Protein AF-A0A7V9FUD4-F1 (afdb_monomer_lite)

pLDDT: mean 87.76, std 13.88, range [43.62, 97.88]

Foldseek 3Di:
DFQPDWDWDWDLPDVVRVDTDIDTDRDGPPDDPCCPDPNVCVPPPDDPVSDDDPVRVVVVVVCVVPPPVPPPPPPPPPDD

Radius of gyration: 16.11 Å; chains: 1; bounding box: 40×43×27 Å

Secondary structure (DSSP, 8-state):
----EEEEE----STT--S---EEEEE-TTS-GGGSGGGGGGGTT--GGGSPPHHHHHHHHHHHHT-GGGSSTTTT----

Structure (mmCIF, N/CA/C/O backbone):
data_AF-A0A7V9FUD4-F1
#
_entry.id   AF-A0A7V9FUD4-F1
#
loop_
_atom_site.group_PDB
_atom_site.id
_atom_site.type_symbol
_atom_site.label_atom_id
_atom_site.label_alt_id
_atom_site.label_comp_id
_atom_site.label_asym_id
_atom_site.label_entity_id
_atom_site.label_seq_id
_atom_site.pdbx_PDB_ins_code
_atom_site.Cartn_x
_atom_site.Cartn_y
_atom_si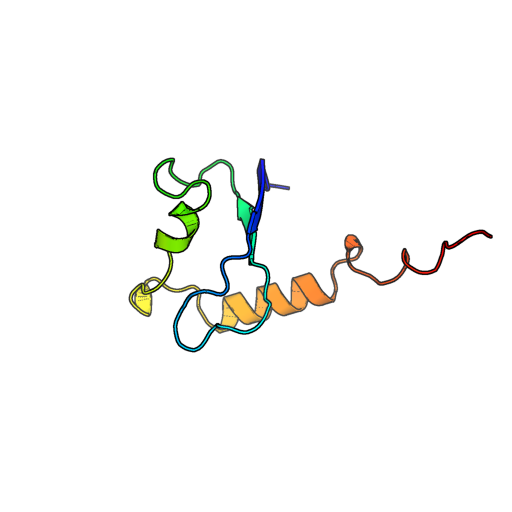te.Cartn_z
_atom_site.occupancy
_atom_site.B_iso_or_equiv
_atom_site.auth_seq_id
_atom_site.auth_comp_id
_atom_site.auth_asym_id
_atom_site.auth_atom_id
_atom_site.pdbx_PDB_model_num
ATOM 1 N N . VAL A 1 1 ? 13.113 -3.502 -7.040 1.00 57.78 1 VAL A N 1
ATOM 2 C CA . VAL A 1 1 ? 12.790 -4.208 -8.307 1.00 57.78 1 VAL A CA 1
ATOM 3 C C . VAL A 1 1 ? 11.346 -4.691 -8.203 1.00 57.78 1 VAL A C 1
ATOM 5 O O . VAL A 1 1 ? 10.966 -5.059 -7.101 1.00 57.78 1 VAL A O 1
ATOM 8 N N . GLY A 1 2 ? 10.526 -4.603 -9.257 1.00 80.31 2 GLY A N 1
ATOM 9 C CA . GLY A 1 2 ? 9.129 -5.092 -9.243 1.00 80.31 2 GLY A CA 1
ATOM 10 C C . GLY A 1 2 ? 8.020 -4.028 -9.318 1.00 80.31 2 GLY A C 1
ATOM 11 O O . GLY A 1 2 ? 6.856 -4.373 -9.471 1.00 80.31 2 GLY A O 1
ATOM 12 N N . CYS A 1 3 ? 8.338 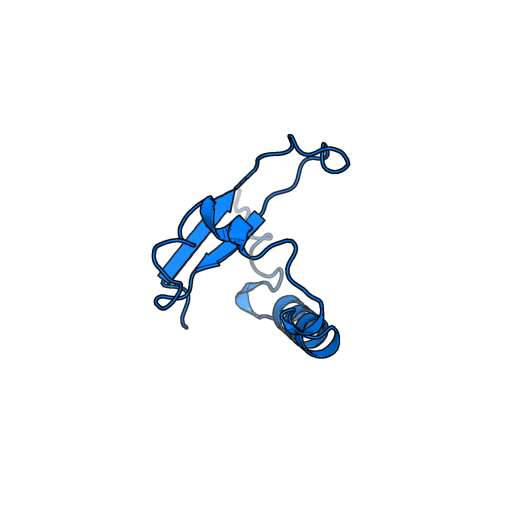-2.731 -9.271 1.00 90.81 3 CYS A N 1
ATOM 13 C CA . CYS A 1 3 ? 7.347 -1.673 -9.500 1.00 90.81 3 CYS A CA 1
ATOM 14 C C . CYS A 1 3 ? 7.295 -1.327 -10.995 1.00 90.81 3 CYS A C 1
ATOM 16 O O . CYS A 1 3 ? 8.234 -0.736 -11.524 1.00 90.81 3 CYS A O 1
ATOM 18 N N . ALA A 1 4 ? 6.212 -1.706 -11.676 1.00 94.06 4 ALA A N 1
ATOM 19 C CA . ALA A 1 4 ? 6.024 -1.436 -13.104 1.00 94.06 4 ALA A CA 1
ATOM 20 C C . ALA A 1 4 ? 5.412 -0.049 -13.365 1.00 94.06 4 ALA A C 1
ATOM 22 O O . ALA A 1 4 ? 5.577 0.525 -14.442 1.00 94.06 4 ALA A O 1
ATOM 23 N N . LYS A 1 5 ? 4.652 0.484 -12.404 1.00 95.06 5 LYS A N 1
ATOM 24 C CA . LYS A 1 5 ? 4.054 1.824 -12.460 1.00 95.06 5 LYS A CA 1
ATOM 25 C C . LYS A 1 5 ? 3.780 2.318 -11.041 1.00 95.06 5 LYS A C 1
ATOM 27 O O . LYS A 1 5 ? 3.560 1.505 -10.153 1.00 95.06 5 LYS A O 1
ATOM 32 N N . ILE A 1 6 ? 3.720 3.631 -10.853 1.00 95.44 6 ILE A N 1
ATOM 33 C CA . ILE A 1 6 ? 3.274 4.254 -9.603 1.00 95.44 6 ILE A CA 1
ATOM 34 C C . ILE A 1 6 ? 1.968 4.997 -9.877 1.00 95.44 6 ILE A C 1
ATOM 36 O O . ILE A 1 6 ? 1.840 5.657 -10.913 1.00 95.44 6 ILE A O 1
ATOM 40 N N . TYR A 1 7 ? 1.008 4.879 -8.964 1.00 96.44 7 TYR A N 1
ATOM 41 C CA . TYR A 1 7 ? -0.184 5.723 -8.932 1.00 96.44 7 TYR A CA 1
ATOM 42 C C . TYR A 1 7 ? -0.041 6.757 -7.816 1.00 96.44 7 TYR A C 1
ATOM 44 O O . TYR A 1 7 ? 0.309 6.394 -6.696 1.00 96.44 7 TYR A O 1
ATOM 52 N N . SER A 1 8 ? -0.308 8.023 -8.135 1.00 96.75 8 SER A N 1
ATOM 53 C CA . SER A 1 8 ? -0.464 9.113 -7.169 1.00 96.75 8 SER A CA 1
ATOM 54 C C . SER A 1 8 ? -1.892 9.629 -7.297 1.00 96.75 8 SER A C 1
ATOM 56 O O . SER A 1 8 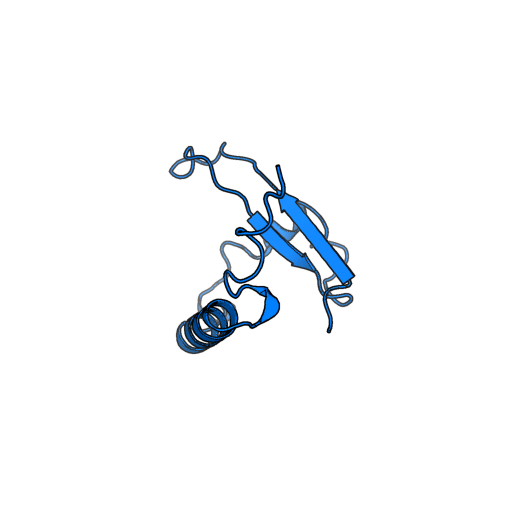? -2.284 10.051 -8.388 1.00 96.75 8 SER A O 1
ATOM 58 N N . ILE A 1 9 ? -2.693 9.485 -6.240 1.00 95.69 9 ILE A N 1
ATOM 59 C CA . ILE A 1 9 ? -4.143 9.726 -6.271 1.00 95.69 9 ILE A CA 1
ATOM 60 C C . ILE A 1 9 ? -4.559 10.537 -5.038 1.00 95.69 9 ILE A C 1
ATOM 62 O O . ILE A 1 9 ? -4.180 10.191 -3.920 1.00 95.69 9 ILE A O 1
ATOM 66 N N . LEU A 1 10 ? -5.376 11.570 -5.246 1.00 93.69 10 LEU A N 1
ATOM 67 C CA . LEU A 1 10 ? -6.071 12.333 -4.207 1.00 93.69 10 LEU A CA 1
ATOM 68 C C . LEU A 1 10 ? -7.553 12.375 -4.579 1.00 93.69 10 LEU A C 1
ATOM 70 O O . LEU A 1 10 ? -7.885 12.779 -5.691 1.00 93.69 10 LEU A O 1
ATOM 74 N N . LEU A 1 11 ? -8.415 11.932 -3.662 1.00 89.94 11 LEU A N 1
ATOM 75 C CA . LEU A 1 11 ? -9.873 11.964 -3.827 1.00 89.94 11 LEU A CA 1
ATOM 76 C C . LEU A 1 11 ? -10.523 12.823 -2.735 1.00 89.94 11 LEU A C 1
ATOM 78 O O . LEU A 1 11 ? -11.308 13.689 -3.068 1.00 89.94 11 LEU A O 1
ATOM 82 N N . ALA A 1 12 ? -10.145 12.652 -1.458 1.00 88.38 12 ALA A N 1
ATOM 83 C CA . ALA A 1 12 ? -10.565 13.494 -0.319 1.00 88.38 12 ALA A CA 1
ATOM 84 C C . ALA A 1 12 ? -12.093 13.709 -0.142 1.00 88.38 12 ALA A C 1
ATOM 86 O O . ALA A 1 12 ? -12.509 14.601 0.590 1.00 88.38 12 ALA A O 1
ATOM 87 N N . GLU A 1 13 ? -12.930 12.881 -0.775 1.00 89.12 13 GLU A N 1
ATOM 88 C CA . GLU A 1 13 ? -14.399 13.005 -0.765 1.00 89.12 13 GLU A CA 1
ATOM 89 C C . GLU A 1 13 ? -15.101 12.028 0.195 1.00 89.12 13 GLU A C 1
ATOM 91 O O . GLU A 1 13 ? -16.285 12.190 0.480 1.00 89.12 13 GLU A O 1
ATOM 96 N N . ALA A 1 14 ? -14.406 11.001 0.698 1.00 88.56 14 ALA A N 1
ATOM 97 C CA . ALA A 1 14 ? -15.016 9.987 1.558 1.00 88.56 14 ALA A CA 1
ATOM 98 C C . ALA A 1 14 ? -15.324 10.530 2.966 1.00 88.56 14 ALA A C 1
ATOM 100 O O . ALA A 1 14 ? -14.501 11.217 3.579 1.00 88.56 14 ALA A O 1
ATOM 101 N N . GLU A 1 15 ? -16.497 10.176 3.503 1.00 92.00 15 GLU A N 1
ATOM 102 C CA . GLU A 1 15 ? -16.904 10.527 4.868 1.00 92.00 15 GLU A CA 1
ATOM 103 C C . GLU A 1 15 ? -15.855 10.046 5.887 1.00 92.00 15 GLU A C 1
ATOM 105 O O . GLU A 1 15 ? -15.379 8.915 5.823 1.00 92.00 15 GLU A O 1
ATOM 110 N N . GLY A 1 16 ? -15.436 10.932 6.797 1.00 91.00 16 GLY A N 1
ATOM 111 C CA . GLY A 1 16 ? -14.348 10.671 7.751 1.00 91.00 16 GLY A CA 1
ATOM 112 C C . GLY A 1 16 ? -12.922 10.850 7.199 1.00 91.00 16 GLY A C 1
ATOM 113 O O . GLY A 1 16 ? -11.973 10.884 7.981 1.00 91.00 16 GLY A O 1
ATOM 114 N N . PHE A 1 17 ? -12.748 11.052 5.887 1.00 89.44 17 PHE A N 1
ATOM 115 C CA . PHE A 1 17 ? -11.444 11.190 5.216 1.00 89.44 17 PHE A CA 1
ATOM 116 C C . PHE A 1 17 ? -11.301 12.496 4.413 1.00 89.44 17 PHE A C 1
ATOM 118 O O . PHE A 1 17 ? -10.498 12.577 3.487 1.00 89.44 17 PHE A O 1
ATOM 125 N N . ALA A 1 18 ? -12.034 13.547 4.790 1.00 89.44 18 ALA A N 1
ATOM 126 C CA . ALA A 1 18 ? -12.011 14.847 4.107 1.00 89.44 18 ALA A CA 1
ATOM 127 C C . ALA A 1 18 ? -10.684 15.629 4.250 1.00 89.44 18 ALA A C 1
ATOM 129 O O . ALA A 1 18 ? -10.517 16.702 3.673 1.00 89.44 18 ALA A O 1
ATOM 130 N N . HIS A 1 19 ? -9.729 15.125 5.038 1.00 92.19 19 HIS A N 1
ATOM 131 C CA . HIS A 1 19 ? -8.405 15.726 5.148 1.00 92.19 19 HIS A CA 1
ATOM 132 C C . HIS A 1 19 ? -7.572 15.432 3.897 1.00 92.19 19 HIS A C 1
ATOM 134 O O . HIS A 1 19 ? -7.674 14.365 3.291 1.00 92.19 19 HIS A O 1
ATOM 140 N N . LEU A 1 20 ? -6.692 16.365 3.536 1.00 92.19 20 LEU A N 1
ATOM 141 C CA . LEU A 1 20 ? -5.783 16.182 2.413 1.00 92.19 20 LEU A CA 1
ATOM 142 C C . LEU A 1 20 ? -4.827 15.017 2.701 1.00 92.19 20 LEU A C 1
ATOM 144 O O . LEU A 1 20 ? -4.006 15.080 3.615 1.00 92.19 20 LEU A O 1
ATOM 148 N N . HIS A 1 21 ? -4.923 13.967 1.892 1.00 94.25 21 HIS A N 1
ATOM 149 C CA . HIS A 1 21 ? -3.996 12.843 1.876 1.00 94.25 21 HIS A CA 1
ATOM 150 C C . HIS A 1 21 ? -3.815 12.346 0.439 1.00 94.25 21 HIS A C 1
ATOM 152 O O . HIS A 1 21 ? -4.693 12.500 -0.411 1.00 94.25 21 HIS A O 1
ATOM 158 N N . PHE A 1 22 ? -2.652 11.757 0.167 1.00 94.81 22 PHE A N 1
ATOM 159 C CA . PHE A 1 22 ? -2.341 11.139 -1.117 1.00 94.81 22 PHE A CA 1
ATOM 160 C C . PHE A 1 22 ? -2.155 9.640 -0.931 1.00 94.81 22 PHE A C 1
ATOM 162 O O . PHE A 1 22 ? -1.459 9.198 -0.016 1.00 94.81 22 PHE A O 1
ATOM 169 N N . HIS A 1 23 ? -2.700 8.863 -1.859 1.00 95.38 23 HIS A N 1
ATOM 170 C CA . HIS A 1 23 ? -2.340 7.464 -2.015 1.00 95.38 23 HIS A CA 1
ATOM 171 C C . HIS A 1 23 ? -1.181 7.357 -3.004 1.00 95.38 23 HIS A C 1
ATOM 173 O O . HIS A 1 23 ? -1.325 7.721 -4.173 1.00 95.38 23 HIS A O 1
ATOM 179 N N . ILE A 1 24 ? -0.045 6.834 -2.538 1.00 95.00 24 ILE A N 1
ATOM 180 C CA . ILE A 1 24 ? 1.101 6.476 -3.378 1.00 95.00 24 ILE A CA 1
ATOM 181 C C . ILE A 1 24 ? 1.156 4.954 -3.466 1.00 95.00 24 ILE A C 1
ATOM 183 O O . ILE A 1 24 ? 1.538 4.286 -2.507 1.00 95.00 24 ILE A O 1
ATOM 187 N N . VAL A 1 25 ? 0.750 4.399 -4.610 1.00 95.19 25 VAL A N 1
ATOM 188 C CA . VAL A 1 25 ? 0.579 2.947 -4.771 1.00 95.19 25 VAL A CA 1
ATOM 189 C C . VAL A 1 25 ? 1.588 2.395 -5.784 1.00 95.19 25 VAL A C 1
ATOM 191 O O . VAL A 1 25 ? 1.478 2.703 -6.979 1.00 95.19 25 VAL A O 1
ATOM 194 N N . PRO A 1 26 ? 2.573 1.578 -5.357 1.00 93.94 26 PRO A N 1
ATOM 195 C CA . PRO A 1 26 ? 3.442 0.854 -6.276 1.00 93.94 26 PRO A CA 1
ATOM 196 C C . PRO A 1 26 ? 2.669 -0.302 -6.919 1.00 93.94 26 PRO A C 1
ATOM 198 O O . PRO A 1 26 ? 2.125 -1.167 -6.236 1.00 93.94 26 PRO A O 1
ATOM 201 N N . ARG A 1 27 ? 2.627 -0.342 -8.251 1.00 94.44 27 ARG A N 1
ATOM 202 C CA . ARG A 1 27 ? 1.907 -1.373 -9.004 1.00 94.44 27 ARG A CA 1
ATOM 203 C C . ARG A 1 27 ? 2.871 -2.446 -9.500 1.00 94.44 27 ARG A C 1
ATOM 205 O O . ARG A 1 27 ? 3.702 -2.170 -10.372 1.00 94.44 27 ARG A O 1
ATOM 212 N N . HIS A 1 28 ? 2.708 -3.676 -9.009 1.00 93.38 28 HIS A N 1
ATOM 213 C CA . HIS A 1 28 ? 3.398 -4.856 -9.546 1.00 93.38 28 HIS A CA 1
ATOM 214 C C . HIS A 1 28 ? 2.864 -5.228 -10.938 1.00 93.38 28 HIS A C 1
ATOM 216 O O . HIS A 1 28 ? 1.689 -4.997 -11.236 1.00 93.38 28 HIS A O 1
ATOM 222 N N . ALA A 1 29 ? 3.705 -5.800 -11.806 1.00 92.62 29 ALA A N 1
ATOM 223 C CA . ALA A 1 29 ? 3.296 -6.195 -13.161 1.00 92.62 29 ALA A CA 1
ATOM 224 C C . ALA A 1 29 ? 2.095 -7.163 -13.152 1.00 92.62 29 ALA A C 1
ATOM 226 O O . ALA A 1 29 ? 1.188 -7.019 -13.976 1.00 92.62 29 ALA A O 1
ATOM 227 N N . ASP A 1 30 ? 2.059 -8.033 -12.144 1.00 93.12 30 ASP A N 1
ATOM 228 C CA . ASP A 1 30 ? 1.081 -9.115 -11.994 1.00 93.12 30 ASP A CA 1
ATOM 229 C C . ASP A 1 30 ? -0.251 -8.678 -11.378 1.00 93.12 30 ASP A C 1
ATOM 231 O O . ASP A 1 30 ? -1.162 -9.493 -11.267 1.00 93.12 30 ASP A O 1
ATOM 235 N N . ILE A 1 31 ? -0.412 -7.399 -11.000 1.00 93.06 31 ILE A N 1
ATOM 236 C CA . ILE A 1 31 ? -1.719 -6.918 -10.535 1.00 93.06 31 ILE A CA 1
ATOM 237 C C . ILE A 1 31 ? -2.755 -7.128 -11.661 1.00 93.06 31 ILE A C 1
ATOM 239 O O . ILE A 1 31 ? -2.533 -6.616 -12.779 1.00 93.06 31 ILE A O 1
ATOM 243 N N . PRO A 1 32 ? -3.874 -7.839 -11.384 1.00 95.44 32 PRO A N 1
ATOM 244 C CA . PRO A 1 32 ? -4.922 -8.108 -12.364 1.00 95.44 32 PRO A CA 1
ATOM 245 C C . PRO A 1 32 ? -5.452 -6.828 -13.000 1.00 95.44 32 PRO A C 1
ATOM 247 O O . PRO A 1 32 ? -5.468 -5.761 -12.381 1.00 95.44 32 PRO A O 1
ATOM 250 N N . ALA A 1 33 ? -5.875 -6.915 -14.260 1.00 95.75 33 ALA A N 1
ATOM 251 C CA . ALA A 1 33 ? -6.291 -5.743 -15.025 1.00 95.75 33 ALA A CA 1
ATOM 252 C C . ALA A 1 33 ? -7.497 -5.018 -14.400 1.00 95.75 33 ALA A C 1
ATOM 254 O O . ALA A 1 33 ? -7.569 -3.780 -14.475 1.00 95.75 33 ALA A O 1
ATOM 255 N N . GLU A 1 34 ? -8.403 -5.750 -13.740 1.00 97.25 34 GLU A N 1
ATOM 256 C CA . GLU A 1 34 ? -9.537 -5.150 -13.036 1.00 97.25 34 GLU A CA 1
ATOM 257 C C . GLU A 1 34 ? -9.119 -4.250 -11.866 1.00 97.25 34 GLU A C 1
ATOM 259 O O . GLU A 1 34 ? -9.809 -3.269 -11.620 1.00 97.25 34 GLU A O 1
ATOM 264 N N . PHE A 1 35 ? -7.958 -4.464 -11.238 1.00 96.56 35 PHE A N 1
ATOM 265 C CA . PHE A 1 35 ? -7.486 -3.668 -10.093 1.00 96.56 35 PHE A CA 1
ATOM 266 C C . PHE A 1 35 ? -6.463 -2.581 -10.462 1.00 96.56 35 PHE A C 1
ATOM 268 O O . PHE A 1 35 ? -5.806 -2.003 -9.597 1.00 96.56 35 PHE A O 1
ATOM 275 N N . ARG A 1 36 ? -6.285 -2.273 -11.751 1.00 95.75 36 ARG A N 1
ATOM 276 C CA . ARG A 1 36 ? -5.342 -1.231 -12.200 1.00 95.75 36 ARG A CA 1
ATOM 277 C C . ARG A 1 36 ? -5.961 0.170 -12.158 1.00 95.75 36 ARG A C 1
ATOM 279 O O . ARG A 1 36 ? -7.147 0.356 -12.426 1.00 95.75 36 ARG A O 1
ATOM 286 N N . GLY A 1 37 ? -5.118 1.176 -11.921 1.00 94.50 37 GLY A N 1
ATOM 287 C CA . GLY A 1 37 ? -5.520 2.584 -11.842 1.00 94.50 37 GLY A CA 1
ATOM 288 C C . GLY A 1 37 ? -6.365 2.866 -10.594 1.00 94.50 37 GLY A C 1
ATOM 289 O O . GLY A 1 37 ? -6.111 2.254 -9.559 1.00 94.50 37 GLY A O 1
ATOM 290 N N . PRO A 1 38 ? -7.389 3.736 -10.672 1.00 94.06 38 PRO A N 1
ATOM 291 C CA . PRO A 1 38 ? -8.279 4.016 -9.540 1.00 94.06 38 PRO A CA 1
ATOM 292 C C . PRO A 1 38 ? -8.984 2.771 -8.983 1.00 94.06 38 PRO A C 1
ATOM 294 O O . PRO A 1 38 ? -9.326 2.726 -7.808 1.00 94.06 38 PRO A O 1
ATOM 297 N N . ARG A 1 39 ? -9.151 1.715 -9.792 1.00 95.94 39 ARG A N 1
ATOM 298 C CA . ARG A 1 39 ? -9.768 0.457 -9.344 1.00 95.94 39 ARG A CA 1
ATOM 299 C C . ARG A 1 39 ? -8.917 -0.330 -8.343 1.00 95.94 39 ARG A C 1
ATOM 301 O O . ARG A 1 39 ? -9.401 -1.309 -7.786 1.00 95.94 39 ARG A O 1
ATOM 308 N N . VAL A 1 40 ? -7.685 0.102 -8.062 1.00 95.75 40 VAL A N 1
ATOM 309 C CA . VAL A 1 40 ? -6.846 -0.491 -7.010 1.00 95.75 40 VAL A CA 1
ATOM 310 C C . VAL A 1 40 ? -7.495 -0.406 -5.624 1.00 95.75 40 VAL A C 1
ATOM 312 O O . VAL A 1 40 ? -7.256 -1.263 -4.779 1.00 95.75 40 VAL A O 1
ATOM 315 N N . PHE A 1 41 ? -8.395 0.558 -5.402 1.00 94.06 41 PHE A N 1
ATOM 316 C CA . PHE A 1 41 ? -9.177 0.638 -4.165 1.00 94.06 41 PHE A CA 1
ATOM 317 C C . PHE A 1 41 ? -10.172 -0.521 -3.986 1.00 94.06 41 PHE A C 1
ATOM 319 O O . PHE A 1 41 ? -10.687 -0.708 -2.890 1.00 94.06 41 PHE A O 1
ATOM 326 N N . GLY A 1 42 ? -10.375 -1.371 -5.002 1.00 93.81 42 GLY A N 1
ATOM 327 C CA . GLY A 1 42 ? -11.113 -2.632 -4.869 1.00 93.81 42 GLY A CA 1
ATOM 328 C C . GLY A 1 42 ? -10.458 -3.661 -3.931 1.00 93.81 42 GLY A C 1
ATOM 329 O O . GLY A 1 42 ? -11.072 -4.686 -3.632 1.00 93.81 42 GLY A O 1
ATOM 330 N N . TYR A 1 43 ? -9.232 -3.415 -3.457 1.00 93.19 43 TYR A N 1
ATOM 331 C CA . TYR A 1 43 ? -8.596 -4.196 -2.388 1.00 93.19 43 TYR A CA 1
ATOM 332 C C . TYR A 1 43 ? -8.990 -3.747 -0.969 1.00 93.19 43 TYR A C 1
ATOM 334 O O . TYR A 1 43 ? -8.635 -4.423 -0.008 1.00 93.19 43 TYR A O 1
ATOM 342 N N . LEU A 1 44 ? -9.714 -2.635 -0.807 1.00 91.50 44 LEU A N 1
ATOM 343 C CA . LEU A 1 44 ? -10.199 -2.187 0.502 1.00 91.50 44 LEU A CA 1
ATOM 344 C C . LEU A 1 44 ? -11.411 -3.011 0.968 1.00 91.50 44 LEU A C 1
ATOM 346 O O . LEU A 1 44 ? -12.100 -3.636 0.165 1.00 91.50 44 LEU A O 1
ATOM 350 N N . GLY A 1 45 ? -11.673 -3.004 2.279 1.00 89.31 45 GLY A N 1
ATOM 351 C CA . GLY A 1 45 ? -12.868 -3.626 2.867 1.00 89.31 45 GLY A CA 1
ATOM 352 C C . GLY A 1 45 ? -12.879 -5.160 2.867 1.00 89.31 45 GLY A C 1
ATOM 353 O O . GLY A 1 45 ? -13.923 -5.755 3.111 1.00 89.31 45 GLY A O 1
ATOM 354 N N . ARG A 1 46 ? -11.737 -5.804 2.600 1.00 92.50 46 ARG A N 1
ATOM 355 C CA . ARG A 1 46 ? -11.589 -7.267 2.632 1.00 92.50 46 ARG A CA 1
ATOM 356 C C . ARG A 1 46 ? -11.710 -7.821 4.048 1.00 92.50 46 ARG A C 1
ATOM 358 O O . ARG A 1 46 ? -11.465 -7.088 5.019 1.00 92.50 46 ARG A O 1
ATOM 365 N N . ALA A 1 47 ? -12.077 -9.100 4.139 1.00 94.75 47 ALA A N 1
ATOM 366 C CA . ALA A 1 47 ? -12.141 -9.819 5.406 1.00 94.75 47 ALA A CA 1
ATOM 367 C C . ALA A 1 47 ? -10.753 -9.873 6.056 1.00 94.75 47 ALA A C 1
ATOM 369 O O . ALA A 1 47 ? -9.741 -9.863 5.357 1.00 94.75 47 ALA A O 1
ATOM 370 N N . ASP A 1 48 ? -10.693 -9.957 7.384 1.00 92.44 48 ASP A N 1
ATOM 371 C CA . ASP A 1 48 ? -9.419 -9.903 8.113 1.00 92.44 48 ASP A CA 1
ATOM 372 C C . ASP A 1 48 ? -8.444 -11.011 7.690 1.00 92.44 48 ASP A C 1
ATOM 374 O O . ASP A 1 48 ? -7.248 -10.766 7.583 1.00 92.44 48 ASP A O 1
ATOM 378 N N . SER A 1 49 ? -8.952 -12.195 7.332 1.00 94.19 49 SER A N 1
ATOM 379 C CA . SER A 1 49 ? -8.141 -13.309 6.820 1.00 94.19 49 SER A CA 1
ATOM 380 C C . SER A 1 49 ? -7.488 -13.050 5.456 1.00 94.19 49 SER A C 1
ATOM 382 O O . SER A 1 49 ? -6.584 -13.781 5.068 1.00 94.19 49 SER A O 1
ATOM 384 N N . GLU A 1 50 ? -7.974 -12.065 4.700 1.00 93.62 50 GLU A N 1
ATOM 385 C CA . GLU A 1 50 ? -7.436 -11.671 3.391 1.00 93.62 50 GLU A CA 1
ATOM 386 C C . GLU A 1 50 ? -6.509 -10.448 3.487 1.00 93.62 50 GLU A C 1
ATOM 388 O O . GLU A 1 50 ? -5.918 -10.035 2.484 1.00 93.62 50 GLU A O 1
ATOM 393 N N . ARG A 1 51 ? -6.408 -9.824 4.667 1.00 94.38 51 ARG A N 1
ATOM 394 C CA . ARG A 1 51 ? -5.544 -8.663 4.884 1.00 94.38 51 ARG A CA 1
ATOM 395 C C . ARG A 1 51 ? -4.103 -9.107 5.088 1.00 94.38 51 ARG A C 1
ATOM 397 O O . ARG A 1 51 ? -3.821 -10.206 5.555 1.00 94.38 51 ARG A O 1
ATOM 404 N N . VAL A 1 52 ? -3.183 -8.210 4.749 1.00 93.81 52 VAL A N 1
ATOM 405 C CA . VAL A 1 52 ? -1.787 -8.342 5.174 1.00 93.81 52 VAL A CA 1
ATOM 406 C C . VAL A 1 52 ? -1.768 -8.335 6.703 1.00 93.81 52 VAL A C 1
ATOM 408 O O . VAL A 1 52 ? -2.472 -7.526 7.308 1.00 93.81 52 VAL A O 1
ATOM 411 N N . SER A 1 53 ? -1.001 -9.239 7.313 1.00 95.44 53 SER A N 1
ATOM 412 C CA . SER A 1 53 ? -0.901 -9.314 8.771 1.00 95.44 53 SER A CA 1
ATOM 413 C C . SER A 1 53 ? -0.297 -8.030 9.351 1.00 95.44 53 SER A C 1
ATOM 415 O O . SER A 1 53 ? 0.509 -7.363 8.695 1.00 95.44 53 SER A O 1
ATOM 417 N N . ASP A 1 54 ? -0.650 -7.694 10.593 1.00 95.56 54 ASP A N 1
ATOM 418 C CA . ASP A 1 54 ? -0.075 -6.532 11.283 1.00 95.56 54 ASP A CA 1
ATOM 419 C C . ASP A 1 54 ? 1.456 -6.629 11.373 1.00 95.56 54 ASP A C 1
ATOM 421 O O . ASP A 1 54 ? 2.161 -5.648 11.140 1.00 95.56 54 ASP A O 1
ATOM 425 N N . GLU A 1 55 ? 1.982 -7.834 11.609 1.00 97.50 55 GLU A N 1
ATOM 426 C CA . GLU A 1 55 ? 3.421 -8.102 11.659 1.00 97.50 55 GLU A CA 1
ATOM 427 C C . GLU A 1 55 ? 4.120 -7.789 10.324 1.00 97.50 55 GLU A C 1
ATOM 429 O O . GLU A 1 55 ? 5.170 -7.134 10.305 1.00 97.50 55 GLU A O 1
ATOM 434 N N . ASP A 1 56 ? 3.523 -8.198 9.201 1.00 97.25 56 ASP A N 1
ATOM 435 C CA . ASP A 1 56 ? 4.063 -7.939 7.864 1.00 97.25 56 ASP A CA 1
ATOM 436 C C . ASP A 1 56 ? 3.983 -6.453 7.490 1.00 97.25 56 ASP A C 1
ATOM 438 O O . ASP A 1 56 ? 4.923 -5.907 6.893 1.00 97.25 56 ASP A O 1
ATOM 442 N N . MET A 1 57 ? 2.885 -5.776 7.853 1.00 96.31 57 MET A N 1
ATOM 443 C CA . MET A 1 57 ? 2.735 -4.329 7.656 1.00 96.31 57 MET A CA 1
ATOM 444 C C . MET A 1 57 ? 3.817 -3.557 8.419 1.00 96.31 57 MET A C 1
ATOM 446 O O . MET A 1 57 ? 4.496 -2.696 7.846 1.00 96.31 57 MET A O 1
ATOM 450 N N . ASP A 1 58 ? 4.044 -3.919 9.677 1.00 97.88 58 ASP A N 1
ATOM 451 C CA . ASP A 1 58 ? 5.070 -3.332 10.535 1.00 97.88 58 ASP A CA 1
ATOM 452 C C . ASP A 1 58 ? 6.490 -3.586 10.013 1.00 97.88 58 ASP A C 1
ATOM 454 O O . ASP A 1 58 ? 7.348 -2.691 10.007 1.00 97.88 58 ASP A O 1
ATOM 458 N N . ALA A 1 59 ? 6.758 -4.805 9.541 1.00 97.50 59 ALA A N 1
ATOM 459 C CA . ALA A 1 59 ? 8.036 -5.147 8.931 1.00 97.50 59 ALA A CA 1
ATOM 460 C C . ALA A 1 59 ? 8.294 -4.314 7.667 1.00 97.50 59 ALA A C 1
ATOM 462 O O . ALA A 1 59 ? 9.409 -3.813 7.466 1.00 97.50 59 ALA A O 1
ATOM 463 N N . LEU A 1 60 ? 7.272 -4.114 6.829 1.00 94.75 60 LEU A N 1
ATOM 464 C CA . LEU A 1 60 ? 7.363 -3.247 5.657 1.00 94.75 60 LEU A CA 1
ATOM 465 C C . LEU A 1 60 ? 7.616 -1.786 6.054 1.00 94.75 60 LEU A C 1
ATOM 467 O O . LEU A 1 60 ? 8.505 -1.152 5.478 1.00 94.75 60 LEU A O 1
ATOM 471 N N . ALA A 1 61 ? 6.903 -1.265 7.054 1.00 95.25 61 ALA A N 1
ATOM 472 C CA . ALA A 1 61 ? 7.071 0.107 7.531 1.00 95.25 61 ALA A CA 1
ATOM 473 C C . ALA A 1 61 ? 8.510 0.379 8.009 1.00 95.25 61 ALA A C 1
ATOM 475 O O . ALA A 1 61 ? 9.136 1.350 7.570 1.00 95.25 61 ALA A O 1
ATOM 476 N N . ARG A 1 62 ? 9.091 -0.521 8.817 1.00 96.31 62 ARG A N 1
ATOM 477 C CA . ARG A 1 62 ? 10.494 -0.415 9.272 1.00 96.31 62 ARG A CA 1
ATOM 478 C C . ARG A 1 62 ? 11.499 -0.439 8.115 1.00 96.31 62 ARG A C 1
ATOM 480 O O . ARG A 1 62 ? 12.493 0.295 8.129 1.00 96.31 62 ARG A O 1
ATOM 487 N N . ARG A 1 63 ? 11.242 -1.252 7.084 1.00 93.88 63 ARG A N 1
ATOM 488 C CA . ARG A 1 63 ? 12.086 -1.305 5.875 1.00 93.88 63 ARG A CA 1
ATOM 489 C C . ARG A 1 63 ? 12.014 -0.013 5.068 1.00 93.88 63 ARG A C 1
ATOM 491 O O . ARG A 1 63 ? 13.039 0.434 4.564 1.00 93.88 63 ARG A O 1
ATOM 498 N N . LEU A 1 64 ? 10.831 0.591 4.948 1.00 91.38 64 LEU A N 1
ATOM 499 C CA . LEU A 1 64 ? 10.668 1.882 4.276 1.00 91.38 64 LEU A CA 1
ATOM 500 C C . LEU A 1 64 ? 11.382 2.999 5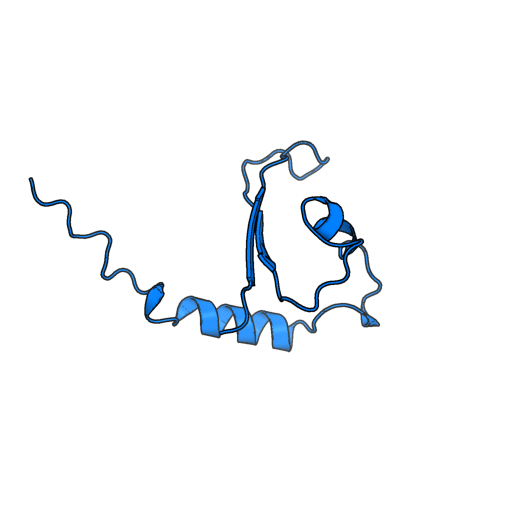.044 1.00 91.38 64 LEU A C 1
ATOM 502 O O . LEU A 1 64 ? 12.089 3.798 4.434 1.00 91.38 64 LEU A O 1
ATOM 506 N N . GLN A 1 65 ? 11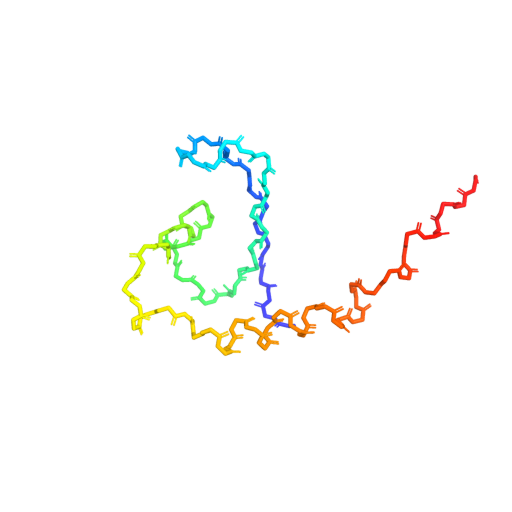.265 3.015 6.373 1.00 92.12 65 GLN A N 1
ATOM 507 C CA . GLN A 1 65 ? 11.880 4.033 7.230 1.00 92.12 65 GLN A CA 1
ATOM 508 C C . GLN A 1 65 ? 13.407 4.095 7.095 1.00 92.12 65 GLN A C 1
ATOM 510 O O . GLN A 1 65 ? 13.993 5.174 7.145 1.00 92.12 65 GLN A O 1
ATOM 515 N N . THR A 1 66 ? 14.053 2.944 6.919 1.00 92.38 66 THR A N 1
ATOM 516 C CA . THR A 1 66 ? 15.516 2.830 6.821 1.00 92.38 66 THR A CA 1
ATOM 517 C C . THR A 1 66 ? 16.016 2.726 5.380 1.00 92.38 66 THR A C 1
ATOM 519 O O . THR A 1 66 ? 17.210 2.528 5.152 1.00 92.38 66 THR A O 1
ATOM 522 N N . HIS A 1 67 ? 15.132 2.863 4.383 1.00 89.56 67 HIS A N 1
ATOM 523 C CA . HIS A 1 67 ? 15.515 2.678 2.990 1.00 89.56 67 HIS A CA 1
ATOM 524 C C . HIS A 1 67 ? 16.511 3.773 2.547 1.00 89.56 67 HIS A C 1
ATOM 526 O O . HIS A 1 67 ? 16.187 4.963 2.627 1.00 89.56 67 HIS A O 1
ATOM 532 N N . PRO A 1 68 ? 17.693 3.425 2.001 1.00 84.75 68 PRO A N 1
ATOM 533 C CA . PRO A 1 68 ? 18.730 4.406 1.657 1.00 84.75 68 PRO A CA 1
ATOM 534 C C . PRO A 1 68 ? 18.263 5.490 0.678 1.00 84.75 68 PRO A C 1
ATOM 536 O O . PRO A 1 68 ? 18.616 6.653 0.821 1.00 84.75 68 PRO A O 1
ATOM 539 N N . ALA A 1 69 ? 17.400 5.136 -0.281 1.00 81.94 69 ALA A N 1
ATOM 540 C CA . ALA A 1 69 ? 16.836 6.095 -1.239 1.00 81.94 69 ALA A CA 1
ATOM 541 C C . ALA A 1 69 ? 15.827 7.091 -0.626 1.00 81.94 69 ALA A C 1
ATOM 543 O O . ALA A 1 69 ? 15.494 8.084 -1.263 1.00 81.94 69 ALA A O 1
ATOM 544 N N . LEU A 1 70 ? 15.325 6.817 0.584 1.00 73.06 70 LEU A N 1
ATOM 545 C CA . LEU A 1 70 ? 14.449 7.709 1.356 1.00 73.06 70 LEU A CA 1
ATOM 546 C C . LEU A 1 70 ? 15.208 8.416 2.489 1.00 73.06 70 LEU A C 1
ATOM 548 O O . LEU A 1 70 ? 14.641 9.248 3.197 1.00 73.06 70 LEU A O 1
ATOM 552 N N . SER A 1 71 ? 16.497 8.104 2.659 1.00 69.06 71 SER A N 1
ATOM 553 C CA . SER A 1 71 ? 17.357 8.804 3.606 1.00 69.06 71 SER A CA 1
ATOM 554 C C . SER A 1 71 ? 17.499 10.258 3.152 1.00 69.06 71 SER A C 1
ATOM 556 O O . SER A 1 71 ? 17.662 10.536 1.966 1.00 69.06 71 SER A O 1
ATOM 558 N N . ARG A 1 72 ? 17.392 11.201 4.097 1.00 62.97 72 ARG A N 1
ATOM 559 C CA . ARG A 1 72 ? 17.237 12.660 3.886 1.00 62.97 72 ARG A CA 1
ATOM 560 C C . ARG A 1 72 ? 18.417 13.363 3.187 1.00 62.97 72 ARG A C 1
ATOM 562 O O . ARG A 1 72 ? 18.494 14.586 3.202 1.00 62.97 72 ARG A O 1
ATOM 569 N N . THR A 1 73 ? 19.320 12.628 2.554 1.00 57.06 73 THR A N 1
ATOM 570 C CA . THR A 1 73 ? 20.578 13.100 1.967 1.00 57.06 73 THR A CA 1
ATOM 571 C C . THR A 1 73 ? 20.410 13.975 0.714 1.00 57.06 73 THR A C 1
ATOM 573 O O . THR A 1 73 ? 21.403 14.463 0.190 1.00 57.06 73 THR A O 1
ATOM 576 N N . GLY A 1 74 ? 19.182 14.193 0.223 1.00 52.28 74 GLY A N 1
ATOM 577 C CA . GLY A 1 74 ? 18.911 14.927 -1.024 1.00 52.28 74 GLY A CA 1
ATOM 578 C C . GLY A 1 74 ? 18.190 16.277 -0.901 1.00 52.28 74 GLY A C 1
ATOM 579 O O . GLY A 1 74 ? 18.061 16.958 -1.912 1.00 52.28 74 GLY A O 1
ATOM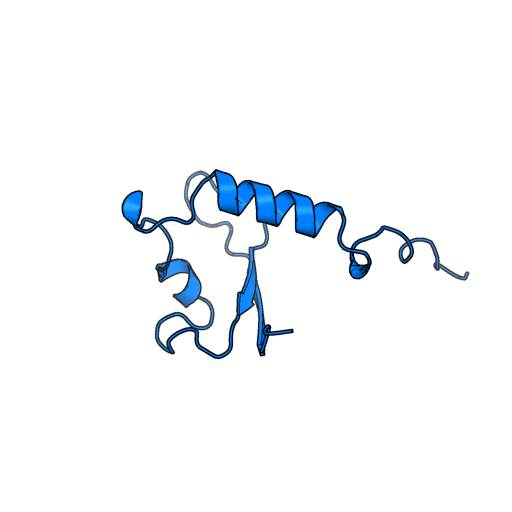 580 N N . LEU A 1 75 ? 17.720 16.692 0.284 1.00 51.44 75 LEU A N 1
ATOM 581 C CA . LEU A 1 75 ? 17.005 17.977 0.447 1.00 51.44 75 LEU A CA 1
ATOM 582 C C . LEU A 1 75 ? 17.917 19.172 0.790 1.00 51.44 75 LEU A C 1
ATOM 584 O O . LEU A 1 75 ? 17.418 20.285 0.943 1.00 51.44 75 LEU A O 1
ATOM 588 N N . ASP A 1 76 ? 19.232 18.948 0.878 1.00 51.03 76 ASP A N 1
ATOM 589 C CA . ASP A 1 76 ? 20.242 19.966 1.218 1.00 51.03 76 ASP A CA 1
ATOM 590 C C . ASP A 1 76 ? 20.999 20.528 -0.004 1.00 51.03 76 ASP A C 1
ATOM 592 O O . ASP A 1 76 ? 21.891 21.354 0.127 1.00 51.03 76 ASP A O 1
ATOM 596 N N . ARG A 1 77 ? 20.640 20.130 -1.233 1.00 52.25 77 ARG A N 1
ATOM 597 C CA . ARG A 1 77 ? 21.160 20.773 -2.455 1.00 52.25 77 ARG A CA 1
ATOM 598 C C . ARG A 1 77 ? 20.136 21.740 -3.029 1.00 52.25 77 ARG A C 1
ATOM 600 O O . ARG A 1 77 ? 19.564 21.510 -4.090 1.00 52.25 77 ARG A O 1
ATOM 607 N N . ARG A 1 78 ? 19.901 22.829 -2.302 1.00 51.25 78 ARG A N 1
ATOM 608 C CA . ARG A 1 78 ? 19.549 24.102 -2.937 1.00 51.25 78 ARG A CA 1
ATOM 609 C C . ARG A 1 78 ? 20.855 24.879 -3.078 1.00 51.25 78 ARG A C 1
ATOM 611 O O . ARG A 1 78 ? 21.222 25.616 -2.172 1.00 51.25 78 ARG A O 1
ATOM 618 N N . ASP A 1 79 ? 21.575 24.625 -4.171 1.00 43.62 79 ASP A N 1
ATOM 619 C CA . ASP A 1 79 ? 22.615 25.551 -4.628 1.00 43.62 79 ASP A CA 1
ATOM 620 C C . ASP A 1 79 ? 21.921 26.894 -4.972 1.00 43.62 79 ASP A C 1
ATOM 622 O O . ASP A 1 79 ? 20.833 26.853 -5.562 1.00 43.62 79 ASP A O 1
ATOM 626 N N . PRO A 1 80 ? 22.466 28.048 -4.537 1.00 54.94 80 PRO A N 1
ATOM 627 C CA . PRO A 1 80 ? 21.909 29.373 -4.819 1.00 54.94 80 PRO A CA 1
ATOM 628 C C . PRO A 1 80 ? 21.976 29.763 -6.301 1.00 54.94 80 PRO A C 1
ATOM 630 O O . PRO A 1 80 ? 22.902 29.300 -7.007 1.00 54.94 80 PRO A O 1
#

Sequence (80 aa):
VGCAKIYSILLAEAEGFAHLHFHIVPRHADIPAEFRGPRVFGYLGRADSERVSDEDMDALARRLQTHPALSRTGLDRRDP